Protein AF-A0A4S8L3J2-F1 (afdb_monomer)

Structure (mmCIF, N/CA/C/O backbone):
data_AF-A0A4S8L3J2-F1
#
_entry.id   AF-A0A4S8L3J2-F1
#
loop_
_atom_site.group_PDB
_atom_site.id
_atom_site.type_symbol
_atom_site.label_atom_id
_atom_site.label_alt_id
_atom_site.label_comp_id
_atom_site.label_asym_id
_atom_site.label_entity_id
_atom_site.label_seq_id
_atom_site.pdbx_PDB_ins_code
_atom_site.Cartn_x
_atom_site.Cartn_y
_atom_site.Cartn_z
_atom_site.occupancy
_atom_site.B_iso_or_equiv
_atom_site.auth_seq_id
_atom_site.auth_comp_id
_atom_site.auth_asym_id
_atom_site.auth_atom_id
_atom_site.pdbx_PDB_model_num
ATOM 1 N N . VAL A 1 1 ? 4.585 -3.287 -29.118 1.00 63.16 1 VAL A N 1
ATOM 2 C CA . VAL A 1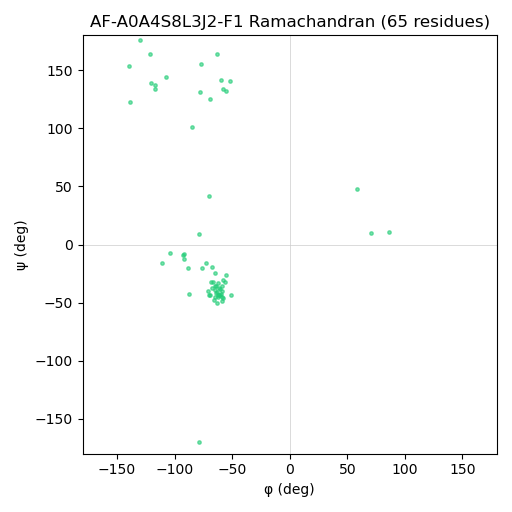 1 ? 5.459 -3.714 -27.993 1.00 63.16 1 VAL A CA 1
ATOM 3 C C . VAL A 1 1 ? 6.416 -2.610 -27.511 1.00 63.16 1 VAL A C 1
ATOM 5 O O . VAL A 1 1 ? 6.856 -2.681 -26.377 1.00 63.16 1 VAL A O 1
ATOM 8 N N . LEU A 1 2 ? 6.666 -1.535 -28.278 1.00 68.25 2 LEU A N 1
ATOM 9 C CA . LEU A 1 2 ? 7.648 -0.490 -27.921 1.00 68.25 2 LEU A CA 1
ATOM 10 C C . LEU A 1 2 ? 7.310 0.394 -26.699 1.00 68.25 2 LEU A C 1
ATOM 12 O O . LEU A 1 2 ? 8.216 1.000 -26.134 1.00 68.25 2 LEU A O 1
ATOM 16 N N . LEU A 1 3 ? 6.042 0.455 -26.275 1.00 65.56 3 LEU A N 1
ATOM 17 C CA . LEU A 1 3 ? 5.606 1.273 -25.132 1.00 65.56 3 LEU A CA 1
ATOM 18 C C . LEU A 1 3 ? 6.287 0.861 -23.817 1.00 65.56 3 LEU A C 1
ATOM 20 O O . LEU A 1 3 ? 6.780 1.721 -23.102 1.00 65.56 3 LEU A O 1
ATOM 24 N N . TYR A 1 4 ? 6.396 -0.443 -23.540 1.00 68.38 4 TYR A N 1
ATOM 25 C CA . TYR A 1 4 ? 6.991 -0.958 -22.296 1.00 68.38 4 TYR A CA 1
ATOM 26 C C . TYR A 1 4 ? 8.519 -0.803 -22.225 1.00 68.38 4 TYR A C 1
ATOM 28 O O . TYR A 1 4 ? 9.106 -0.942 -21.157 1.00 68.38 4 TYR A O 1
ATOM 36 N N . SER A 1 5 ? 9.174 -0.544 -23.358 1.00 73.19 5 SER A N 1
ATOM 37 C CA . SER A 1 5 ? 10.632 -0.389 -23.457 1.00 73.19 5 SER A CA 1
ATOM 38 C C . SER A 1 5 ? 11.108 1.060 -23.326 1.00 73.19 5 SER A C 1
ATOM 40 O O . SER A 1 5 ? 12.309 1.303 -23.241 1.00 73.19 5 SER A O 1
ATOM 42 N N . THR A 1 6 ? 10.201 2.040 -23.320 1.00 79.19 6 THR A N 1
ATOM 43 C CA . THR A 1 6 ? 10.577 3.446 -23.150 1.00 79.19 6 THR A CA 1
ATOM 44 C C . THR A 1 6 ? 10.867 3.735 -21.670 1.00 79.19 6 THR A C 1
ATOM 46 O O . THR A 1 6 ? 10.024 3.431 -20.832 1.00 79.19 6 THR A O 1
ATOM 49 N N . PRO A 1 7 ? 11.992 4.379 -21.305 1.00 70.69 7 PRO A N 1
ATOM 50 C CA . PRO A 1 7 ? 12.302 4.722 -19.908 1.00 70.69 7 PRO A CA 1
ATOM 51 C C . PRO A 1 7 ? 11.211 5.562 -19.227 1.00 70.69 7 PRO A C 1
ATOM 53 O O . PRO A 1 7 ? 10.941 5.403 -18.041 1.00 70.69 7 PRO A O 1
ATOM 56 N N . ALA A 1 8 ? 10.532 6.414 -20.002 1.00 72.00 8 ALA A N 1
ATOM 57 C CA . ALA A 1 8 ? 9.402 7.213 -19.539 1.00 72.00 8 ALA A CA 1
ATOM 58 C C . ALA A 1 8 ? 8.176 6.372 -19.138 1.00 72.00 8 ALA A C 1
ATOM 60 O O . ALA A 1 8 ? 7.396 6.819 -18.309 1.00 72.00 8 ALA A O 1
ATOM 61 N N . TYR A 1 9 ? 8.017 5.155 -19.672 1.00 72.25 9 TYR A N 1
ATOM 62 C CA . TYR A 1 9 ? 6.920 4.254 -19.298 1.00 72.25 9 TYR A CA 1
ATOM 63 C C . TYR A 1 9 ? 7.007 3.831 -17.826 1.00 72.25 9 TYR A C 1
ATOM 65 O O . TYR A 1 9 ? 5.992 3.701 -17.147 1.00 72.25 9 TYR A O 1
ATOM 73 N N . TRP A 1 10 ? 8.232 3.656 -17.327 1.00 70.94 10 TRP A N 1
ATOM 74 C CA . TRP A 1 10 ? 8.513 3.253 -15.949 1.00 70.94 10 TRP A CA 1
ATOM 75 C C . TRP A 1 10 ? 8.714 4.446 -15.005 1.00 70.94 10 TRP A C 1
ATOM 77 O O . TRP A 1 10 ? 8.799 4.272 -13.790 1.00 70.94 10 TRP A O 1
ATOM 87 N N . SER A 1 11 ? 8.776 5.667 -15.544 1.00 73.00 11 SER A N 1
ATOM 88 C CA . SER A 1 11 ? 8.902 6.887 -14.754 1.00 73.00 11 SER A CA 1
ATOM 89 C C . SER A 1 11 ? 7.522 7.353 -14.304 1.00 73.00 11 SER 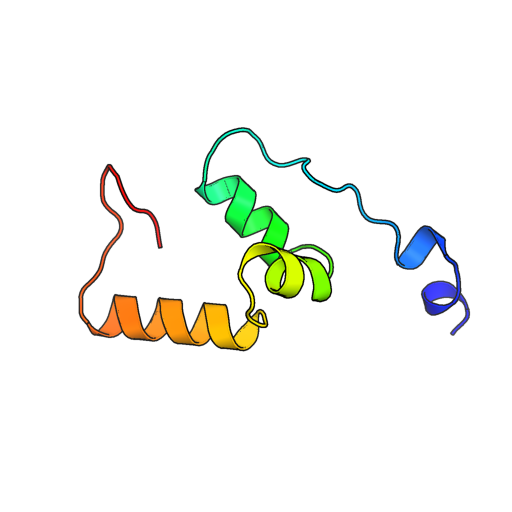A C 1
ATOM 91 O O . SER A 1 11 ? 6.760 7.950 -15.059 1.00 73.00 11 SER A O 1
ATOM 93 N N . GLN A 1 12 ? 7.194 7.061 -13.051 1.00 74.50 12 GLN A N 1
ATOM 94 C CA . GLN A 1 12 ? 6.014 7.604 -12.388 1.00 74.50 12 GLN A CA 1
ATOM 95 C C . GLN A 1 12 ? 6.453 8.653 -11.357 1.00 74.50 12 GLN A C 1
ATOM 97 O O . GLN A 1 12 ? 7.478 8.455 -10.698 1.00 74.50 12 GLN A O 1
ATOM 102 N N . PRO A 1 13 ? 5.690 9.739 -11.152 1.00 74.62 13 PRO A N 1
ATOM 103 C CA . PRO A 1 13 ? 5.906 10.648 -10.029 1.00 74.62 13 PRO A CA 1
ATOM 104 C C . PRO A 1 13 ? 5.956 9.875 -8.705 1.00 74.62 13 PRO A C 1
ATOM 106 O O . PRO A 1 13 ? 5.236 8.886 -8.545 1.00 74.62 13 PRO A O 1
ATOM 109 N N . TYR A 1 14 ? 6.846 10.266 -7.797 1.00 74.50 14 TYR A N 1
ATOM 110 C CA . TYR A 1 14 ? 7.039 9.630 -6.490 1.00 74.50 14 TYR A CA 1
ATOM 111 C C . TYR A 1 14 ? 6.785 10.658 -5.390 1.00 74.50 14 TYR A C 1
ATOM 113 O O . TYR A 1 14 ? 7.198 11.807 -5.547 1.00 74.50 14 TYR A O 1
ATOM 121 N N . HIS A 1 15 ? 6.116 10.255 -4.309 1.00 80.50 15 HIS A N 1
ATOM 122 C CA . HIS A 1 15 ? 5.706 11.119 -3.198 1.00 80.50 15 HIS A CA 1
ATOM 123 C C . HIS A 1 15 ? 4.810 12.287 -3.629 1.00 80.50 15 HIS A C 1
ATOM 125 O O . HIS A 1 15 ? 5.023 13.441 -3.259 1.00 80.50 15 HIS A O 1
ATOM 131 N N . THR A 1 16 ? 3.794 11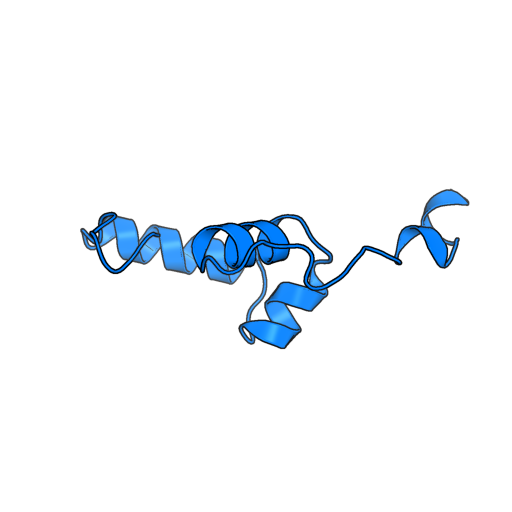.982 -4.430 1.00 78.06 16 THR A N 1
ATOM 132 C CA . THR A 1 16 ? 2.772 12.959 -4.843 1.00 78.06 16 THR A CA 1
ATOM 133 C C . THR A 1 16 ? 1.557 12.996 -3.920 1.00 78.06 16 THR A C 1
ATOM 135 O O . THR A 1 16 ? 0.745 13.916 -4.017 1.00 78.06 16 THR A O 1
ATOM 138 N N . SER A 1 17 ? 1.411 12.010 -3.033 1.00 73.81 17 SER A N 1
ATOM 139 C CA . SER A 1 17 ? 0.333 11.937 -2.054 1.00 73.81 17 SER A CA 1
ATOM 140 C C . SER A 1 17 ? 0.350 13.144 -1.121 1.00 73.81 17 SER A C 1
ATOM 142 O O . SER A 1 17 ? 1.416 13.574 -0.674 1.00 73.81 17 SER A O 1
ATOM 144 N N . ALA A 1 18 ? -0.829 13.653 -0.752 1.00 72.25 18 ALA A N 1
ATOM 145 C CA . ALA A 1 18 ? -0.908 14.629 0.330 1.00 72.25 18 ALA A CA 1
ATOM 146 C C . ALA A 1 18 ? -0.443 13.991 1.652 1.00 72.25 18 ALA A C 1
ATOM 148 O O . ALA A 1 18 ? -0.384 12.768 1.773 1.00 72.25 18 ALA A O 1
ATOM 149 N N . LEU A 1 19 ? -0.136 14.819 2.655 1.00 78.19 19 LEU A N 1
ATOM 150 C CA . LEU A 1 19 ? 0.431 14.421 3.955 1.00 78.19 19 LEU A CA 1
ATOM 151 C C . LEU A 1 19 ? -0.567 13.659 4.861 1.00 78.19 19 LEU A C 1
ATOM 153 O O . LEU A 1 19 ? -0.650 13.905 6.063 1.00 78.19 19 LEU A O 1
ATOM 157 N N . THR A 1 20 ? -1.356 12.746 4.294 1.00 83.00 20 THR A N 1
ATOM 158 C CA . THR A 1 20 ? -2.242 11.830 5.009 1.00 83.00 20 THR A CA 1
ATOM 159 C C . THR A 1 20 ? -1.792 10.394 4.765 1.00 83.00 20 THR A C 1
ATOM 161 O O . THR A 1 20 ? -1.499 10.002 3.636 1.00 83.00 20 THR A O 1
ATOM 164 N N . GLY A 1 21 ? -1.779 9.578 5.824 1.00 84.75 21 GLY A N 1
ATOM 165 C CA . GLY A 1 21 ? -1.348 8.180 5.719 1.00 84.75 21 GLY A CA 1
ATOM 166 C C . GLY A 1 21 ? -2.176 7.371 4.715 1.00 84.75 21 GLY A C 1
ATOM 167 O O . GLY A 1 21 ? -1.627 6.561 3.980 1.00 84.75 21 GLY A O 1
ATOM 168 N N . ARG A 1 22 ? -3.485 7.643 4.609 1.00 85.12 22 ARG A N 1
ATOM 169 C CA . ARG A 1 22 ? -4.365 6.961 3.649 1.00 85.12 22 ARG A CA 1
ATOM 170 C C . ARG A 1 22 ? -3.964 7.229 2.199 1.00 85.12 22 ARG A C 1
ATOM 172 O O . ARG A 1 22 ? -3.854 6.287 1.425 1.00 85.12 22 ARG A O 1
ATOM 179 N N . GLN A 1 23 ? -3.769 8.493 1.828 1.00 86.56 23 GLN A N 1
ATOM 180 C CA . GLN A 1 23 ? -3.422 8.839 0.447 1.00 86.56 23 GLN A CA 1
ATOM 181 C C . GLN A 1 23 ? -2.019 8.359 0.084 1.00 86.56 23 GLN A C 1
ATOM 183 O O . GLN A 1 23 ? -1.785 7.973 -1.057 1.00 86.56 23 GLN A O 1
ATOM 188 N N . TRP A 1 24 ? -1.106 8.332 1.055 1.00 88.31 24 TRP A N 1
ATOM 189 C CA . TRP A 1 24 ? 0.208 7.725 0.876 1.00 88.31 24 TRP A CA 1
ATOM 190 C C . TRP A 1 24 ? 0.110 6.219 0.590 1.00 88.31 24 TRP A C 1
ATOM 192 O O . TRP A 1 24 ? 0.707 5.737 -0.369 1.00 88.31 24 TRP A O 1
ATOM 202 N N . VAL A 1 25 ? -0.714 5.476 1.339 1.00 88.88 25 VAL A N 1
ATOM 203 C CA . VAL A 1 25 ? -0.962 4.050 1.054 1.00 88.88 25 VAL A CA 1
ATOM 204 C C . VAL A 1 25 ? -1.632 3.859 -0.315 1.00 88.88 25 VAL A C 1
ATOM 206 O O . VAL A 1 25 ? -1.245 2.961 -1.060 1.00 88.88 25 VAL A O 1
ATOM 209 N N . GLU A 1 26 ? -2.594 4.709 -0.688 1.00 88.62 26 GLU A N 1
ATOM 210 C CA . GLU A 1 26 ? -3.220 4.676 -2.020 1.00 88.62 26 GLU A CA 1
ATOM 211 C C . GLU A 1 26 ? -2.191 4.916 -3.146 1.00 88.62 26 GLU A C 1
ATOM 213 O O . GLU A 1 26 ? -2.240 4.215 -4.159 1.00 88.62 26 GLU A O 1
ATOM 218 N N . GLU A 1 27 ? -1.215 5.815 -2.958 1.00 89.69 27 GLU A N 1
ATOM 219 C CA . GLU A 1 27 ? -0.098 6.004 -3.899 1.00 89.69 27 GLU A CA 1
ATOM 220 C C . GLU A 1 27 ? 0.743 4.731 -4.043 1.00 89.69 27 GLU A C 1
ATOM 222 O O . GLU A 1 27 ? 1.089 4.348 -5.161 1.00 89.69 27 GLU A O 1
ATOM 227 N N . LEU A 1 28 ? 1.060 4.048 -2.940 1.00 89.38 28 LEU A N 1
ATOM 228 C CA . LEU A 1 28 ? 1.848 2.813 -2.992 1.00 89.38 28 LEU A CA 1
ATOM 229 C C . LEU A 1 28 ? 1.116 1.679 -3.714 1.00 89.38 28 LEU A C 1
ATOM 231 O O . LEU A 1 28 ? 1.751 0.894 -4.416 1.00 89.38 28 LEU A O 1
ATOM 235 N N . ILE A 1 29 ? -0.208 1.599 -3.558 1.00 89.44 29 ILE A N 1
ATOM 236 C CA . ILE A 1 29 ? -1.040 0.587 -4.220 1.00 89.44 29 ILE A CA 1
ATOM 237 C C . ILE A 1 29 ? -1.149 0.850 -5.727 1.00 89.44 29 ILE A C 1
ATOM 239 O O . ILE A 1 29 ? -1.138 -0.097 -6.513 1.00 89.44 29 ILE A O 1
ATOM 243 N N . GLN A 1 30 ? -1.286 2.115 -6.132 1.00 87.25 30 GLN A N 1
ATOM 244 C CA . GLN A 1 30 ? -1.491 2.506 -7.535 1.00 87.25 30 GLN A CA 1
ATOM 245 C C . GLN A 1 30 ? -0.183 2.731 -8.304 1.00 87.25 30 GLN A C 1
ATOM 247 O O . GLN A 1 30 ? -0.176 2.731 -9.536 1.00 87.25 30 GLN A O 1
ATOM 252 N N . GLY A 1 31 ? 0.910 2.962 -7.583 1.00 85.19 31 GLY A N 1
ATOM 253 C CA . GLY A 1 31 ? 2.222 3.218 -8.144 1.00 85.19 31 GLY A CA 1
ATOM 254 C C . GLY A 1 31 ? 2.946 1.956 -8.602 1.00 85.19 31 GLY A C 1
ATOM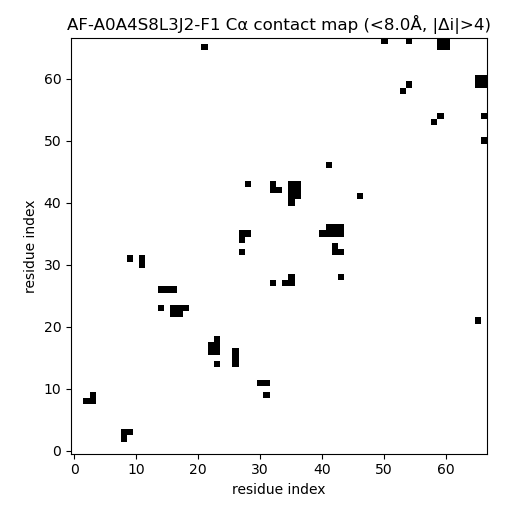 255 O O . GLY A 1 31 ? 2.408 0.852 -8.678 1.00 85.19 31 GLY A O 1
ATOM 256 N N . HIS A 1 32 ? 4.222 2.139 -8.916 1.00 85.62 32 HIS A N 1
ATOM 257 C CA . HIS A 1 32 ? 5.083 1.061 -9.367 1.00 85.62 32 HIS A CA 1
ATOM 258 C C . HIS A 1 32 ? 5.165 -0.084 -8.330 1.00 85.62 32 HIS A C 1
ATOM 260 O O . HIS A 1 32 ? 5.420 0.199 -7.155 1.00 85.62 32 HIS A O 1
ATOM 266 N N . PRO A 1 33 ? 5.046 -1.366 -8.738 1.00 82.56 33 PRO A N 1
ATOM 267 C CA . PRO A 1 33 ? 5.026 -2.517 -7.825 1.00 82.56 33 PRO A CA 1
ATOM 268 C C . PRO A 1 33 ? 6.229 -2.630 -6.881 1.00 82.56 33 PRO A C 1
ATOM 270 O O . PRO A 1 33 ? 6.111 -3.198 -5.798 1.00 82.56 33 PRO A O 1
ATOM 273 N N . ASP A 1 34 ? 7.380 -2.087 -7.270 1.00 87.12 34 ASP A N 1
ATOM 274 C CA . ASP A 1 34 ? 8.577 -2.100 -6.423 1.00 87.12 34 ASP A CA 1
ATOM 275 C C . ASP A 1 34 ? 8.512 -1.078 -5.280 1.00 87.12 34 ASP A C 1
ATOM 277 O O . ASP A 1 34 ? 9.206 -1.235 -4.282 1.00 87.12 34 ASP A O 1
ATOM 281 N N . ARG A 1 35 ? 7.668 -0.042 -5.374 1.00 89.06 35 ARG A N 1
ATOM 282 C CA . ARG A 1 35 ? 7.579 1.015 -4.349 1.00 89.06 35 ARG A CA 1
ATOM 283 C C . ARG A 1 35 ? 7.054 0.477 -3.037 1.00 89.06 35 ARG A C 1
ATOM 285 O O . ARG A 1 35 ? 7.659 0.702 -2.000 1.00 89.06 35 ARG A O 1
ATOM 292 N N . ILE A 1 36 ? 5.965 -0.287 -3.090 1.00 90.38 36 ILE A N 1
ATOM 293 C CA . ILE A 1 36 ? 5.406 -0.907 -1.889 1.00 90.38 36 ILE A CA 1
ATOM 294 C C . ILE A 1 36 ? 6.396 -1.891 -1.254 1.00 90.38 36 ILE A C 1
ATOM 296 O O . ILE A 1 36 ? 6.473 -1.979 -0.033 1.00 90.38 36 ILE A O 1
ATOM 300 N N . TYR A 1 37 ? 7.215 -2.565 -2.068 1.00 93.00 37 TYR A N 1
ATOM 301 C CA . TYR A 1 37 ? 8.281 -3.422 -1.563 1.00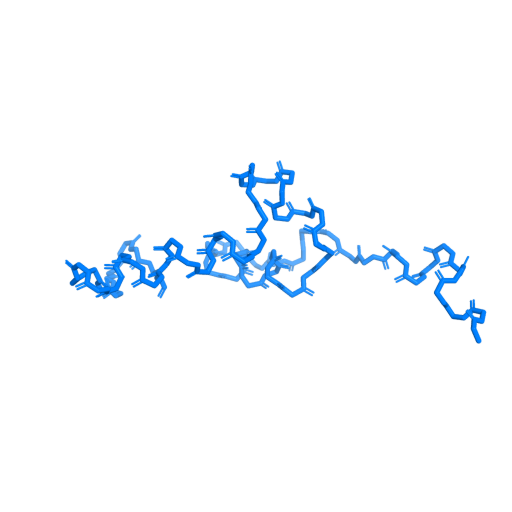 93.00 37 TYR A CA 1
ATOM 302 C C . TYR A 1 37 ? 9.405 -2.617 -0.904 1.00 93.00 37 TYR A C 1
ATOM 304 O O . TYR A 1 37 ? 9.855 -2.986 0.174 1.00 93.00 37 TYR A O 1
ATOM 312 N N . ASN A 1 38 ? 9.828 -1.507 -1.504 1.00 91.00 38 ASN A N 1
ATOM 313 C CA . ASN A 1 38 ? 10.882 -0.660 -0.947 1.00 91.00 38 ASN A CA 1
ATOM 314 C C . ASN A 1 38 ? 10.451 0.036 0.354 1.00 91.00 38 ASN A C 1
ATOM 316 O O . ASN A 1 38 ? 11.259 0.158 1.267 1.00 91.00 38 ASN A O 1
ATOM 320 N N . GLU A 1 39 ? 9.190 0.465 0.445 1.00 91.81 39 GLU A N 1
ATOM 321 C CA . GLU A 1 39 ? 8.669 1.227 1.588 1.00 91.81 39 GLU A CA 1
ATOM 322 C C . GLU A 1 39 ? 8.152 0.328 2.722 1.00 91.81 39 GLU A C 1
ATOM 324 O O . GLU A 1 39 ? 8.413 0.590 3.893 1.00 91.81 39 GLU A O 1
ATOM 329 N N . LEU A 1 40 ? 7.425 -0.749 2.399 1.00 91.12 40 LEU A N 1
ATOM 330 C CA . LEU A 1 40 ? 6.816 -1.645 3.396 1.00 91.12 40 LEU A CA 1
ATOM 331 C C . LEU A 1 40 ? 7.558 -2.978 3.560 1.00 91.12 40 LEU A C 1
ATOM 333 O O . LEU A 1 40 ? 7.187 -3.778 4.419 1.00 91.12 40 LEU A O 1
ATOM 337 N N . GLY A 1 41 ? 8.559 -3.270 2.726 1.00 94.06 41 GLY A N 1
ATOM 338 C CA . GLY A 1 41 ? 9.269 -4.555 2.735 1.00 94.06 41 GLY A CA 1
ATOM 339 C C . GLY A 1 41 ? 8.442 -5.734 2.211 1.00 94.06 41 GLY A C 1
ATOM 340 O O . GLY A 1 41 ? 8.847 -6.886 2.364 1.00 94.06 41 GLY A O 1
ATOM 341 N N . MET A 1 42 ? 7.270 -5.487 1.615 1.00 93.62 42 MET A N 1
ATOM 342 C CA . MET A 1 42 ? 6.347 -6.534 1.170 1.00 93.62 42 MET A CA 1
ATOM 343 C C . MET A 1 42 ? 5.715 -6.215 -0.184 1.00 93.62 42 MET A C 1
ATOM 345 O O . MET A 1 42 ? 5.558 -5.0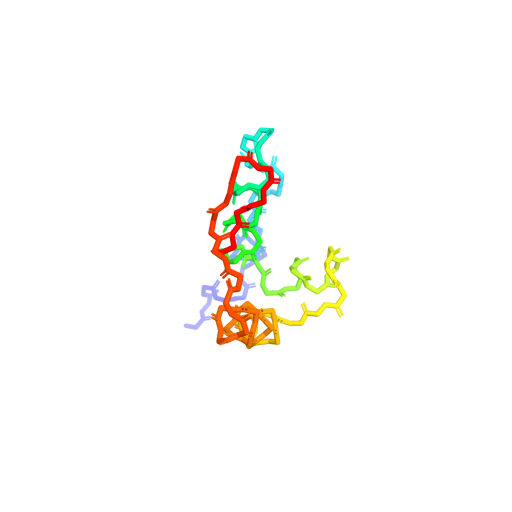62 -0.572 1.00 93.62 42 MET A O 1
ATOM 349 N N . ARG A 1 43 ? 5.325 -7.257 -0.924 1.00 93.75 43 ARG A N 1
ATOM 350 C CA . ARG A 1 43 ? 4.627 -7.094 -2.208 1.00 93.75 43 ARG A CA 1
ATOM 351 C C . ARG A 1 43 ? 3.158 -6.719 -2.005 1.00 93.75 43 ARG A C 1
ATOM 353 O O . ARG A 1 43 ? 2.548 -7.118 -1.017 1.00 93.75 43 ARG A O 1
ATOM 360 N N . LEU A 1 44 ? 2.562 -6.060 -3.004 1.00 92.19 44 LEU A N 1
ATOM 361 C CA . LEU A 1 44 ? 1.164 -5.600 -2.973 1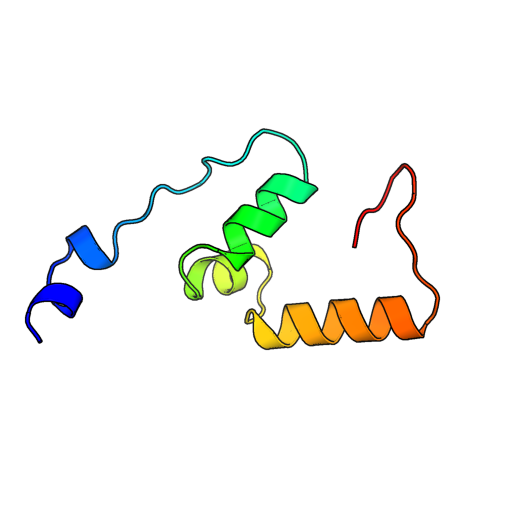.00 92.19 44 LEU A CA 1
ATOM 362 C C . LEU A 1 44 ? 0.152 -6.689 -2.592 1.00 92.19 44 LEU A C 1
ATOM 364 O O . LEU A 1 44 ? -0.740 -6.456 -1.784 1.00 92.19 44 LEU A O 1
ATOM 368 N N . HIS A 1 45 ? 0.294 -7.896 -3.140 1.00 92.69 45 HIS A N 1
ATOM 369 C CA . HIS A 1 45 ? -0.619 -8.993 -2.812 1.00 92.69 45 HIS A CA 1
ATOM 370 C C . HIS A 1 45 ? -0.493 -9.453 -1.349 1.00 92.69 45 HIS A C 1
ATOM 372 O O . HIS A 1 45 ? -1.496 -9.836 -0.756 1.00 92.69 45 HIS A O 1
ATOM 378 N N . VAL A 1 46 ? 0.709 -9.383 -0.758 1.00 94.81 46 VAL A N 1
ATOM 379 C CA . VAL A 1 46 ? 0.944 -9.708 0.659 1.00 94.81 46 VAL A CA 1
ATOM 380 C C . VAL A 1 46 ? 0.325 -8.637 1.547 1.00 94.81 46 VAL A C 1
ATOM 382 O O . VAL A 1 46 ? -0.369 -8.969 2.501 1.00 94.81 46 VAL A O 1
ATOM 385 N N . PHE A 1 47 ? 0.505 -7.362 1.191 1.00 93.12 47 PHE A N 1
ATOM 386 C CA . PHE A 1 47 ? -0.138 -6.248 1.884 1.00 93.12 47 PHE A CA 1
ATOM 387 C C . PHE A 1 47 ? -1.669 -6.380 1.876 1.00 93.12 47 PHE A C 1
ATOM 389 O O . PHE A 1 47 ? -2.308 -6.272 2.920 1.00 93.12 47 PHE A O 1
ATOM 396 N N . ASN A 1 48 ? -2.263 -6.700 0.724 1.00 92.44 48 ASN A N 1
ATOM 397 C CA . ASN A 1 48 ? -3.709 -6.900 0.615 1.00 92.44 48 ASN A CA 1
ATOM 398 C C . ASN A 1 48 ? -4.204 -8.090 1.450 1.00 92.44 48 ASN A C 1
ATOM 400 O O . ASN A 1 48 ? -5.243 -7.980 2.100 1.00 92.44 48 ASN A O 1
ATOM 404 N N . ALA A 1 49 ? -3.470 -9.208 1.454 1.00 94.94 49 ALA A N 1
ATOM 405 C CA . ALA A 1 49 ? -3.797 -10.359 2.295 1.00 94.94 49 ALA A CA 1
ATOM 406 C C . ALA A 1 49 ? -3.728 -9.993 3.784 1.00 94.94 49 ALA A C 1
ATOM 408 O O . ALA A 1 49 ? -4.644 -10.303 4.536 1.00 94.94 49 ALA A O 1
ATOM 409 N N . PHE A 1 50 ? -2.694 -9.255 4.190 1.00 92.88 50 PHE A N 1
ATOM 410 C CA . PHE A 1 50 ? -2.550 -8.765 5.556 1.00 92.88 50 PHE A CA 1
ATOM 411 C C . PHE A 1 50 ? -3.730 -7.877 5.978 1.00 92.88 50 PHE A C 1
ATOM 413 O O . PHE A 1 50 ? -4.343 -8.125 7.013 1.00 92.88 50 PHE A O 1
ATOM 420 N N . VAL A 1 51 ? -4.113 -6.895 5.156 1.00 92.06 51 VAL A N 1
ATOM 421 C CA . VAL A 1 51 ? -5.287 -6.039 5.414 1.00 92.06 51 VAL A CA 1
ATOM 422 C C . VAL A 1 51 ? -6.572 -6.861 5.531 1.00 92.06 51 VAL A C 1
ATOM 424 O O . VAL A 1 51 ? -7.420 -6.578 6.379 1.00 92.06 51 VAL A O 1
ATOM 427 N N . TRP A 1 52 ? -6.730 -7.886 4.693 1.00 93.69 52 TRP A N 1
ATOM 428 C CA . TRP A 1 52 ? -7.896 -8.761 4.736 1.00 93.69 52 TRP A CA 1
ATOM 429 C C . TRP A 1 52 ? -7.971 -9.568 6.038 1.00 93.69 52 TRP A C 1
ATOM 431 O O . TRP A 1 52 ? -9.020 -9.571 6.680 1.00 93.69 52 TRP A O 1
ATOM 441 N N . GLU A 1 53 ? -6.857 -10.154 6.480 1.00 95.19 53 GLU A N 1
ATOM 442 C CA . GLU A 1 53 ? -6.761 -10.857 7.767 1.00 95.19 53 GLU A CA 1
ATOM 443 C C . GLU A 1 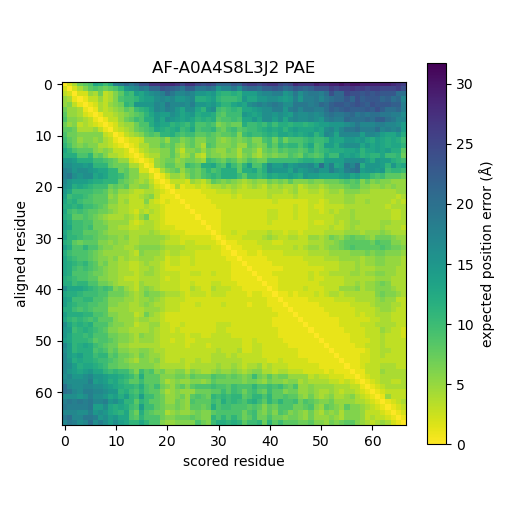53 ? -7.073 -9.930 8.950 1.00 95.19 53 GLU A C 1
ATOM 445 O O . GLU A 1 53 ? -7.843 -10.284 9.843 1.00 95.19 53 GLU A O 1
ATOM 450 N N . LEU A 1 54 ? -6.562 -8.693 8.940 1.00 92.56 54 LEU A N 1
ATOM 451 C CA . LEU A 1 54 ? -6.884 -7.713 9.983 1.00 92.56 54 LEU A CA 1
ATOM 452 C C . LEU A 1 54 ? -8.391 -7.447 10.070 1.00 92.56 54 LEU A C 1
ATOM 454 O O . LEU A 1 54 ? -8.964 -7.436 11.163 1.00 92.56 54 LEU A O 1
ATOM 458 N N . ARG A 1 55 ? -9.049 -7.271 8.920 1.00 92.12 55 ARG A N 1
ATOM 459 C CA . ARG A 1 55 ? -10.503 -7.068 8.858 1.00 92.12 55 ARG A CA 1
ATOM 460 C C . ARG A 1 55 ? -11.273 -8.296 9.340 1.00 92.12 55 ARG A C 1
ATOM 462 O O . ARG A 1 55 ? -12.267 -8.133 10.045 1.00 92.12 55 ARG A O 1
ATOM 469 N N . LEU A 1 56 ? -10.812 -9.506 9.014 1.00 94.06 56 LEU A N 1
ATOM 470 C CA . LEU A 1 56 ? -11.401 -10.752 9.520 1.00 94.06 56 LEU A CA 1
ATOM 471 C C . LEU A 1 56 ? -11.318 -10.854 11.044 1.00 94.06 56 LEU A C 1
ATOM 473 O O . LEU A 1 56 ? -12.270 -11.295 11.684 1.00 94.06 56 LEU A O 1
ATOM 477 N N . HIS A 1 57 ? -10.223 -10.381 11.636 1.00 93.75 57 HIS A N 1
ATOM 478 C CA . HIS A 1 57 ? -10.050 -10.318 13.087 1.00 93.75 57 HIS A CA 1
ATOM 479 C C . HIS A 1 57 ? -10.775 -9.138 13.759 1.00 93.75 57 HIS A C 1
ATOM 481 O O . HIS A 1 57 ? -10.606 -8.910 14.956 1.00 93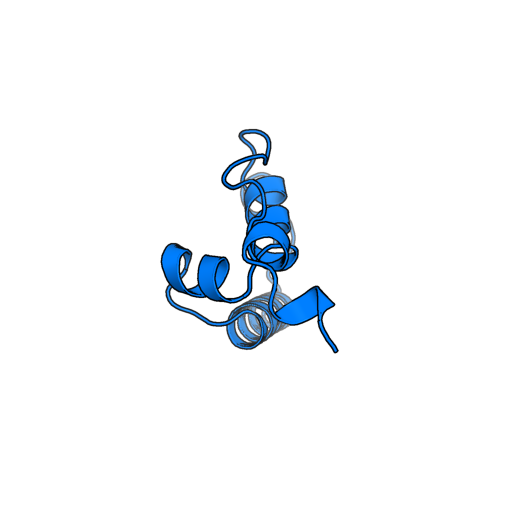.75 57 HIS A O 1
ATOM 487 N N . GLY A 1 58 ? -11.619 -8.409 13.022 1.00 91.00 58 GLY A N 1
ATOM 488 C CA . GLY A 1 58 ? -12.487 -7.369 13.571 1.00 91.00 58 GLY A CA 1
ATOM 489 C C . GLY A 1 58 ? -11.837 -5.994 13.682 1.00 91.00 58 GLY A C 1
ATOM 490 O O . GLY A 1 58 ? -12.426 -5.098 14.289 1.00 91.00 58 GLY A O 1
ATOM 491 N N . MET A 1 59 ? -10.656 -5.780 13.092 1.00 89.06 59 MET A N 1
ATOM 492 C CA . MET A 1 59 ? -10.148 -4.422 12.948 1.00 89.06 59 MET A CA 1
ATOM 493 C C . MET A 1 59 ? -10.997 -3.645 11.938 1.00 89.06 59 MET A C 1
ATOM 495 O O . MET A 1 59 ? -11.154 -4.033 10.779 1.00 89.06 59 MET A O 1
ATOM 499 N N . THR A 1 60 ? -11.504 -2.499 12.377 1.00 86.50 60 THR A N 1
ATOM 500 C CA . THR A 1 60 ? -12.257 -1.561 11.546 1.00 86.50 60 THR A CA 1
ATOM 501 C C . THR A 1 60 ? -11.582 -0.199 11.527 1.00 86.50 60 THR A C 1
ATOM 503 O O . THR A 1 60 ? -10.778 0.133 12.400 1.00 86.50 60 THR A O 1
ATOM 506 N N . ASN A 1 61 ? -11.971 0.633 10.563 1.00 86.62 61 ASN A N 1
ATOM 507 C CA . ASN A 1 61 ? -11.549 2.027 10.526 1.00 86.62 61 ASN A CA 1
ATOM 508 C C . ASN A 1 61 ? -11.903 2.739 11.839 1.00 86.62 61 ASN A C 1
ATOM 510 O O . ASN A 1 61 ? -13.026 2.647 12.336 1.00 86.62 61 ASN A O 1
ATOM 514 N N . SER A 1 62 ? -10.934 3.460 12.388 1.00 85.06 62 SER A N 1
ATOM 515 C CA . SER A 1 62 ? -11.047 4.261 13.602 1.00 85.06 62 SER A CA 1
ATOM 516 C C . SER A 1 62 ? -10.508 5.669 13.350 1.00 85.06 62 SER A C 1
ATOM 518 O O . SER A 1 62 ? -9.963 5.968 12.289 1.00 85.06 62 SER A O 1
ATOM 520 N N . ARG A 1 63 ? -10.613 6.546 14.354 1.00 80.25 63 ARG A N 1
ATOM 521 C CA . ARG A 1 63 ? -10.065 7.911 14.286 1.00 80.25 63 ARG A CA 1
ATOM 522 C C . ARG A 1 63 ? -8.555 7.943 14.010 1.00 80.25 63 ARG A C 1
ATOM 524 O O . ARG A 1 63 ? -8.078 8.907 13.423 1.00 80.25 63 ARG A O 1
ATOM 531 N N . TYR A 1 64 ? -7.820 6.926 14.456 1.00 78.25 64 TYR A N 1
ATOM 532 C CA . TYR A 1 64 ? -6.353 6.914 14.428 1.00 78.25 64 TYR A CA 1
ATOM 533 C C . TYR A 1 64 ? -5.770 5.906 13.438 1.00 78.25 64 TYR A C 1
ATOM 535 O O . TYR A 1 64 ? -4.595 5.993 13.099 1.00 78.25 64 TYR A O 1
ATOM 543 N N . CYS A 1 65 ? -6.575 4.952 12.973 1.00 76.38 65 CYS A N 1
ATOM 544 C CA . CYS A 1 65 ? -6.130 3.877 12.099 1.00 76.38 65 CYS A CA 1
ATOM 545 C C . CYS A 1 65 ? -7.182 3.630 11.017 1.00 76.38 65 CYS A C 1
ATOM 547 O O . CYS A 1 65 ? -8.345 3.380 11.332 1.00 76.38 65 CYS A O 1
ATOM 549 N N . THR A 1 66 ? -6.773 3.739 9.754 1.00 79.81 66 THR A N 1
ATOM 550 C CA . THR A 1 66 ? -7.592 3.429 8.574 1.00 79.81 66 THR A CA 1
ATOM 551 C C . THR A 1 66 ? -6.929 2.277 7.828 1.00 79.81 66 THR A C 1
ATOM 553 O O . THR A 1 66 ? -5.713 2.307 7.646 1.00 79.81 66 THR A O 1
ATOM 556 N N . ILE A 1 67 ? -7.721 1.284 7.427 1.00 77.50 67 ILE A N 1
ATOM 557 C CA . ILE A 1 67 ? -7.286 -0.019 6.906 1.00 77.50 67 ILE A CA 1
ATOM 558 C C . ILE A 1 67 ? -8.090 -0.374 5.665 1.00 77.50 67 ILE A C 1
ATOM 560 O O . ILE A 1 67 ? -9.332 -0.197 5.670 1.00 77.50 67 ILE A O 1
#

Radius of gyration: 14.68 Å; Cα contacts (8 Å, |Δi|>4): 40; chains: 1; bounding box: 25×26×42 Å

Solvent-accessible surface area (backbone atoms only — not comparable to full-atom values): 4273 Å² total; per-residue (Å²): 125,69,66,82,72,38,74,69,66,74,60,67,93,76,88,80,46,61,104,43,72,66,47,41,51,51,44,39,72,72,44,60,71,63,50,28,28,74,75,70,73,39,49,66,71,56,52,52,51,51,55,49,51,44,43,74,75,67,57,67,71,52,100,89,46,80,125

Sequence (67 aa):
VLLYSTPAYWSQPYHTSALTGRQWVEELIQGHPDRIYNELGMRLHVFNAFVWELRLHGMTNSRYCTI

Organism: Dendrothele bispora (strain CBS 962.96) (NCBI:txid1314807)

Foldseek 3Di:
DCLVVDPVNLDDDDPPFDPDPVSNVVCCLPHDQCSCCVPVVDGNVVVVVVVVVCVVVPDDDDPVDHD

Secondary structure (DSSP, 8-state):
-GGGGSHHHH---SS-S-SSHHHHHHHHHHS-HHHHHHHHSS-HHHHHHHHHHHHHTT----SS---

InterPro domains:
  IPR058353 Domain of unknown function DUF8040 [PF26138] (16-63)

pLDDT: mean 84.32, std 8.65, range [63.16, 95.19]

Mean predicted aligned error: 7.09 Å